Protein AF-A0A968BZQ4-F1 (afdb_monomer_lite)

Sequence (78 aa):
SDLPFVLMSDNVDAFQAALEKEGGHQPVLNAATIDNWEAMAAVAKKGKASLVVRSSDGLEELADLTNKLSDAGVADLV

Radius of gyration: 11.95 Å; chains: 1; bounding box: 26×20×35 Å

Foldseek 3Di:
DLDAEEDEDPDLVVLQVCLVVVPLSQHEYPADEPVCLLSVLVSCVVSVHAHEQDYPPPDVRSVVSVVVSVVSPNPHYD

pLDDT: mean 95.06, std 3.23, range [81.06, 98.19]

Structure (mmCIF, N/CA/C/O backbone):
data_AF-A0A968BZQ4-F1
#
_entry.id   AF-A0A968BZQ4-F1
#
loop_
_atom_site.group_PDB
_atom_site.id
_atom_site.type_symbol
_atom_site.label_atom_id
_atom_site.label_alt_id
_atom_site.label_comp_id
_atom_site.label_asym_id
_atom_site.label_entity_id
_atom_site.label_seq_id
_atom_site.pdbx_PDB_ins_code
_atom_site.Cartn_x
_atom_site.Cartn_y
_atom_site.Cartn_z
_atom_site.occupancy
_atom_site.B_iso_or_equiv
_atom_site.auth_seq_id
_atom_site.auth_comp_id
_atom_site.auth_asym_id
_atom_site.auth_atom_id
_atom_site.pdbx_PDB_model_num
ATOM 1 N N . SER A 1 1 ? -2.726 -0.263 23.341 1.00 81.06 1 SER A N 1
ATOM 2 C CA . SER A 1 1 ? -1.847 0.917 23.240 1.00 81.06 1 SER A CA 1
ATOM 3 C C . SER A 1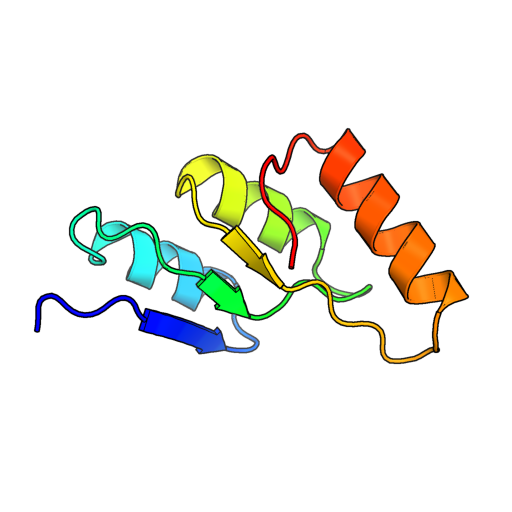 1 ? -2.503 1.830 22.239 1.00 81.06 1 SER A C 1
ATOM 5 O O . SER A 1 1 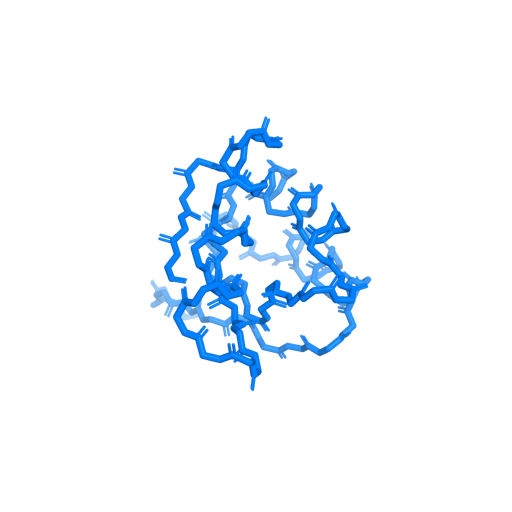? -2.974 1.298 21.245 1.00 81.06 1 SER A O 1
ATOM 7 N N . ASP A 1 2 ? -2.529 3.136 22.481 1.00 87.19 2 ASP A N 1
ATOM 8 C CA . ASP A 1 2 ? -3.202 4.097 21.591 1.00 87.19 2 ASP A CA 1
ATOM 9 C C . ASP A 1 2 ? -2.227 4.761 20.603 1.00 87.19 2 ASP A C 1
ATOM 11 O O . ASP A 1 2 ? -2.558 5.739 19.937 1.00 87.19 2 ASP A O 1
ATOM 15 N N . LEU A 1 3 ? -0.992 4.258 20.538 1.00 93.00 3 LEU A N 1
ATOM 16 C CA . LEU A 1 3 ? 0.029 4.754 19.622 1.00 93.00 3 LEU A CA 1
ATOM 17 C C . LEU A 1 3 ? -0.222 4.240 18.195 1.00 93.00 3 LEU A C 1
ATOM 19 O O . LEU A 1 3 ? -0.579 3.069 18.045 1.00 93.00 3 LEU A O 1
ATOM 23 N N . PRO A 1 4 ? 0.047 5.056 17.157 1.00 92.50 4 PRO A N 1
ATOM 24 C CA . PRO A 1 4 ? 0.096 4.582 15.777 1.00 92.50 4 PRO A CA 1
ATOM 25 C C . PRO A 1 4 ? 1.099 3.435 15.612 1.00 92.50 4 PRO A C 1
ATOM 27 O O . PRO A 1 4 ? 2.130 3.395 16.290 1.00 92.50 4 PRO A O 1
ATOM 30 N N . PHE A 1 5 ? 0.817 2.514 14.692 1.00 94.56 5 PHE A N 1
ATOM 31 C CA . PHE A 1 5 ? 1.666 1.352 14.439 1.00 94.56 5 PHE A CA 1
ATOM 32 C C . PHE A 1 5 ? 1.773 1.018 12.950 1.00 94.56 5 PHE A C 1
ATOM 34 O O . PHE A 1 5 ? 0.947 1.415 12.128 1.00 94.56 5 PHE A O 1
ATOM 41 N N . VAL A 1 6 ? 2.823 0.265 12.625 1.00 96.56 6 VAL A N 1
ATOM 42 C CA . VAL A 1 6 ? 3.108 -0.238 11.280 1.00 96.56 6 VAL A CA 1
ATOM 43 C C . VAL A 1 6 ? 2.969 -1.753 11.298 1.00 96.56 6 VAL A C 1
ATOM 45 O O . VAL A 1 6 ? 3.546 -2.426 12.154 1.00 96.56 6 VAL A O 1
ATOM 48 N N . LEU A 1 7 ? 2.213 -2.295 10.349 1.00 96.06 7 LEU A N 1
ATOM 49 C CA . LEU A 1 7 ? 2.135 -3.727 10.101 1.00 96.06 7 LEU A CA 1
ATOM 50 C C . LEU A 1 7 ? 3.171 -4.099 9.040 1.00 96.06 7 LEU A C 1
ATOM 52 O O . LEU A 1 7 ? 3.214 -3.498 7.968 1.00 96.06 7 LEU A O 1
ATOM 56 N N . MET A 1 8 ? 3.989 -5.111 9.323 1.00 96.19 8 MET A N 1
ATOM 57 C CA . MET A 1 8 ? 5.031 -5.592 8.414 1.00 96.19 8 MET A CA 1
ATOM 58 C C . MET A 1 8 ? 4.851 -7.090 8.174 1.00 96.19 8 MET A C 1
ATOM 60 O O . MET A 1 8 ? 4.864 -7.881 9.117 1.00 96.19 8 MET A O 1
ATOM 64 N N . SER A 1 9 ? 4.671 -7.477 6.916 1.00 94.44 9 SER A N 1
ATOM 65 C CA . SER A 1 9 ? 4.540 -8.868 6.484 1.00 94.44 9 SER A CA 1
ATOM 66 C C . SER A 1 9 ? 4.767 -8.960 4.979 1.00 94.44 9 SER A C 1
ATOM 68 O O . SER A 1 9 ? 4.477 -8.011 4.257 1.00 94.44 9 SER A O 1
ATOM 70 N N . ASP A 1 10 ? 5.213 -10.117 4.502 1.00 88.88 10 ASP A N 1
ATOM 71 C CA . ASP A 1 10 ? 5.209 -10.437 3.070 1.00 88.88 10 ASP A CA 1
ATOM 72 C C . ASP A 1 10 ? 3.929 -11.196 2.656 1.00 88.88 10 ASP A C 1
ATOM 74 O O . ASP A 1 10 ? 3.742 -11.521 1.486 1.00 88.88 10 ASP A O 1
ATOM 78 N N . ASN A 1 11 ? 3.022 -11.477 3.604 1.00 94.25 11 ASN A N 1
ATOM 79 C CA . ASN A 1 11 ? 1.755 -12.158 3.346 1.00 94.25 11 ASN A CA 1
ATOM 80 C C . ASN A 1 11 ? 0.582 -11.164 3.292 1.00 94.25 11 ASN A C 1
ATOM 82 O O . ASN A 1 11 ? 0.193 -10.583 4.308 1.00 94.25 11 ASN A O 1
ATOM 86 N N . VAL A 1 12 ? -0.038 -11.038 2.117 1.00 94.69 12 VAL A N 1
ATOM 87 C CA . VAL A 1 12 ? -1.194 -10.158 1.884 1.00 94.69 12 VAL A CA 1
ATOM 88 C C . VAL A 1 12 ? -2.408 -10.543 2.739 1.00 94.69 12 VAL A C 1
ATOM 90 O O . VAL A 1 12 ? -3.092 -9.667 3.274 1.00 94.69 12 VAL A O 1
ATOM 93 N N . ASP A 1 13 ? -2.653 -11.836 2.940 1.00 95.12 13 ASP A N 1
ATOM 94 C CA . ASP A 1 13 ? -3.792 -12.317 3.730 1.00 95.12 13 ASP A CA 1
ATOM 95 C C . ASP A 1 13 ? -3.636 -11.959 5.213 1.00 95.12 13 ASP A C 1
ATOM 97 O O . ASP A 1 13 ? -4.616 -11.672 5.907 1.00 95.12 13 ASP A O 1
ATOM 101 N N . ALA A 1 14 ? -2.392 -11.906 5.702 1.00 96.31 14 ALA A N 1
ATOM 102 C CA . ALA A 1 14 ? -2.109 -11.468 7.063 1.00 96.31 14 ALA A CA 1
ATOM 103 C C . ALA A 1 14 ? -2.487 -9.993 7.267 1.00 96.31 14 ALA A C 1
ATOM 105 O O . ALA A 1 14 ? -3.026 -9.652 8.320 1.00 96.31 14 ALA A O 1
ATOM 106 N N . PHE A 1 15 ? -2.285 -9.131 6.262 1.00 96.19 15 PHE A N 1
ATOM 107 C CA . PHE A 1 15 ? -2.743 -7.742 6.333 1.00 96.19 15 PHE A CA 1
ATOM 108 C C . PHE A 1 15 ? -4.260 -7.635 6.373 1.00 96.19 15 PHE A C 1
ATOM 110 O O . PHE A 1 15 ? -4.785 -6.878 7.185 1.00 96.19 15 PHE A O 1
ATOM 117 N N . GLN A 1 16 ? -4.973 -8.410 5.553 1.00 94.00 16 GLN A N 1
ATOM 118 C CA . GLN A 1 16 ? -6.438 -8.413 5.583 1.00 94.00 16 GLN A CA 1
ATOM 119 C C . GLN A 1 16 ? -6.963 -8.818 6.962 1.00 94.00 16 GLN A C 1
ATOM 121 O O . GLN A 1 16 ? -7.762 -8.094 7.555 1.00 94.00 16 GLN A O 1
ATOM 126 N N . ALA A 1 17 ? -6.456 -9.926 7.506 1.00 95.62 17 ALA A N 1
ATOM 127 C CA . ALA A 1 17 ? -6.860 -10.415 8.819 1.00 95.62 17 ALA A CA 1
ATOM 128 C C . ALA A 1 17 ? -6.482 -9.450 9.956 1.00 95.62 17 ALA A C 1
ATOM 130 O O . ALA A 1 17 ? -7.209 -9.343 10.946 1.00 95.62 17 ALA A O 1
ATOM 131 N N . ALA A 1 18 ? -5.345 -8.759 9.837 1.00 94.44 18 ALA A N 1
ATOM 132 C CA . ALA A 1 18 ? -4.927 -7.753 10.803 1.00 94.44 18 ALA A CA 1
ATOM 133 C C . ALA A 1 18 ? -5.839 -6.523 10.753 1.00 94.44 18 ALA A C 1
ATOM 135 O O . ALA A 1 18 ? -6.289 -6.081 11.804 1.00 94.44 18 ALA A O 1
ATOM 136 N N . LEU A 1 19 ? -6.177 -6.024 9.559 1.00 93.50 19 LEU A N 1
ATOM 137 C CA . LEU A 1 19 ? -7.053 -4.862 9.382 1.00 93.50 19 LEU A CA 1
ATOM 138 C C . LEU A 1 19 ? -8.472 -5.092 9.914 1.00 93.50 19 LEU A C 1
ATOM 140 O O . LEU A 1 19 ? -9.088 -4.179 10.451 1.00 93.50 19 LEU A O 1
ATOM 144 N N . GLU A 1 20 ? -8.979 -6.321 9.846 1.00 93.25 20 GLU A N 1
ATOM 145 C CA . GLU A 1 20 ? -10.265 -6.679 10.462 1.00 93.25 20 GLU A CA 1
ATOM 146 C C . GLU A 1 20 ? -10.246 -6.593 11.997 1.00 93.25 20 GLU A C 1
ATOM 148 O O . GLU A 1 20 ? -11.297 -6.485 12.629 1.00 93.25 20 GLU A O 1
ATOM 153 N N . LYS A 1 21 ? -9.056 -6.628 12.606 1.00 93.06 21 LYS A N 1
ATOM 154 C CA . LYS A 1 21 ? -8.844 -6.610 14.062 1.00 93.06 21 LYS A CA 1
ATOM 155 C C . LYS A 1 21 ? -8.158 -5.341 14.557 1.00 93.06 21 LYS A C 1
ATOM 157 O O . LYS A 1 21 ? -7.954 -5.203 15.759 1.00 93.06 21 LYS A O 1
ATOM 162 N N . GLU A 1 22 ? -7.791 -4.441 13.650 1.00 89.88 22 GLU A N 1
ATOM 163 C CA . GLU A 1 22 ? -6.922 -3.305 13.949 1.00 89.88 22 GLU A CA 1
ATOM 164 C C . GLU A 1 22 ? -7.618 -2.251 14.815 1.00 89.88 22 GLU A C 1
ATOM 166 O O . GLU A 1 22 ? -6.950 -1.511 15.513 1.00 89.88 22 GLU A O 1
ATOM 171 N N . GLY A 1 23 ? -8.955 -2.239 14.865 1.00 88.81 23 GLY A N 1
ATOM 172 C CA . GLY A 1 23 ? -9.707 -1.386 15.792 1.00 88.81 23 GLY A CA 1
ATOM 173 C C . GLY A 1 23 ? -9.906 0.055 15.315 1.00 88.81 23 GLY A C 1
ATOM 174 O O . GLY A 1 23 ? -10.347 0.890 16.100 1.00 88.81 23 GLY A O 1
ATOM 175 N N . GLY A 1 24 ? -9.637 0.340 14.036 1.00 89.12 24 GLY A N 1
ATOM 176 C CA . GLY A 1 24 ? -9.823 1.659 13.423 1.00 89.12 24 GLY A CA 1
ATOM 177 C C . GLY A 1 24 ? -8.665 2.633 13.652 1.00 89.12 24 GLY A C 1
ATOM 178 O O . GLY A 1 24 ? -8.860 3.837 13.504 1.00 89.12 24 GLY A O 1
ATOM 179 N N . HIS A 1 25 ? -7.483 2.134 14.019 1.00 91.44 25 HIS A N 1
ATOM 180 C CA . HIS A 1 25 ? -6.261 2.922 14.155 1.00 91.44 25 HIS A CA 1
ATOM 181 C C . HIS A 1 25 ? -5.638 3.318 12.808 1.00 91.44 25 HIS A C 1
ATOM 183 O O . HIS A 1 25 ? -4.773 4.190 12.808 1.00 91.44 25 HIS A O 1
ATOM 189 N N . GLN A 1 26 ? -6.078 2.731 11.688 1.00 91.50 26 GLN A N 1
ATOM 190 C CA . GLN A 1 26 ? -5.604 3.027 10.331 1.00 91.50 26 GLN A CA 1
ATOM 191 C C . GLN A 1 26 ? -4.073 2.902 10.213 1.00 91.50 26 GLN A C 1
ATOM 193 O O . GLN A 1 26 ? -3.379 3.900 10.015 1.00 91.50 26 GLN A O 1
ATOM 198 N N . PRO A 1 27 ? -3.508 1.692 10.374 1.00 94.31 27 PRO A N 1
ATOM 199 C CA . PRO A 1 27 ? -2.071 1.494 10.413 1.00 94.31 27 PRO A CA 1
ATOM 200 C C . PRO A 1 27 ? -1.434 1.750 9.056 1.00 94.31 27 PRO A C 1
ATOM 202 O O . PRO A 1 27 ? -2.087 1.726 8.015 1.00 94.31 27 PRO A O 1
ATOM 205 N N . VAL A 1 28 ? -0.112 1.867 9.072 1.00 97.12 28 VAL A N 1
ATOM 206 C CA . VAL A 1 28 ? 0.686 1.794 7.849 1.00 97.12 28 VAL A CA 1
ATOM 207 C C . VAL A 1 28 ? 0.941 0.323 7.503 1.00 97.12 28 VAL A C 1
ATOM 209 O O . VAL A 1 28 ? 1.357 -0.455 8.365 1.00 97.12 28 VAL A O 1
ATOM 212 N N . LEU A 1 29 ? 0.719 -0.069 6.248 1.00 97.38 29 LEU A N 1
ATOM 213 C CA . LEU A 1 29 ? 1.022 -1.404 5.725 1.00 97.38 29 LEU A CA 1
ATOM 214 C C . LEU A 1 29 ? 2.363 -1.390 4.992 1.00 97.38 29 LEU A C 1
ATOM 216 O O . LEU A 1 29 ? 2.556 -0.610 4.063 1.00 97.38 29 LEU A O 1
ATOM 220 N N . ASN A 1 30 ? 3.275 -2.285 5.360 1.00 96.94 30 ASN A N 1
ATOM 221 C CA . ASN A 1 30 ? 4.588 -2.397 4.733 1.00 96.94 30 ASN A CA 1
ATOM 222 C C . ASN A 1 30 ? 4.825 -3.810 4.168 1.00 96.94 30 ASN A C 1
ATOM 224 O O . ASN A 1 30 ? 5.004 -4.743 4.953 1.00 96.94 30 ASN A O 1
ATOM 228 N N . ALA A 1 31 ? 4.927 -4.007 2.850 1.00 96.44 31 ALA A N 1
ATOM 229 C CA . ALA A 1 31 ? 4.920 -3.005 1.770 1.00 96.44 31 ALA A CA 1
ATOM 230 C C . ALA A 1 31 ? 4.362 -3.572 0.457 1.00 96.44 31 ALA A C 1
ATOM 232 O O . ALA A 1 31 ? 4.320 -4.789 0.266 1.00 96.44 31 ALA A O 1
ATOM 233 N N . ALA A 1 32 ? 3.996 -2.672 -0.458 1.00 97.50 32 ALA A N 1
ATOM 234 C CA . ALA A 1 32 ? 3.765 -2.990 -1.860 1.00 97.50 32 ALA A CA 1
ATOM 235 C C . ALA A 1 32 ? 5.087 -3.010 -2.641 1.00 97.50 32 ALA A C 1
ATOM 237 O O . ALA A 1 32 ? 5.857 -2.052 -2.594 1.00 97.50 32 ALA A O 1
ATOM 238 N N . THR A 1 33 ? 5.326 -4.092 -3.373 1.00 97.12 33 THR A N 1
ATOM 239 C CA . THR A 1 33 ? 6.447 -4.302 -4.298 1.00 97.12 33 THR A CA 1
ATOM 240 C C . THR A 1 33 ? 5.914 -4.639 -5.690 1.00 97.12 33 THR A C 1
ATOM 242 O O . THR A 1 33 ? 4.711 -4.848 -5.872 1.00 97.12 33 THR A O 1
ATOM 245 N N . ILE A 1 34 ? 6.799 -4.754 -6.684 1.00 96.62 34 ILE A N 1
ATOM 246 C CA . ILE A 1 34 ? 6.424 -5.143 -8.052 1.00 96.62 34 ILE A CA 1
ATOM 247 C C . ILE A 1 34 ? 5.663 -6.472 -8.135 1.00 96.62 34 ILE A C 1
ATOM 249 O O . ILE A 1 34 ? 4.788 -6.617 -8.987 1.00 96.62 34 ILE A O 1
ATOM 253 N N . ASP A 1 35 ? 5.909 -7.386 -7.197 1.00 96.25 35 ASP A N 1
ATOM 254 C CA . ASP A 1 35 ? 5.295 -8.715 -7.174 1.00 96.25 35 ASP A CA 1
ATOM 255 C C . ASP A 1 35 ? 3.883 -8.738 -6.569 1.00 96.25 35 ASP A C 1
ATOM 257 O O . ASP A 1 35 ? 3.132 -9.684 -6.802 1.00 96.25 35 ASP A O 1
ATOM 261 N N . ASN A 1 36 ? 3.513 -7.741 -5.753 1.00 96.88 36 ASN A N 1
ATOM 262 C CA . ASN A 1 36 ? 2.285 -7.801 -4.948 1.00 96.88 36 ASN A CA 1
ATOM 263 C C . ASN A 1 36 ? 1.451 -6.505 -4.921 1.00 96.88 36 ASN A C 1
ATOM 265 O O . ASN A 1 36 ? 0.439 -6.455 -4.213 1.00 96.88 36 ASN A O 1
ATOM 269 N N . TRP A 1 37 ? 1.842 -5.467 -5.670 1.00 97.25 37 TRP A N 1
ATOM 270 C CA . TRP A 1 37 ? 1.241 -4.132 -5.569 1.00 97.25 37 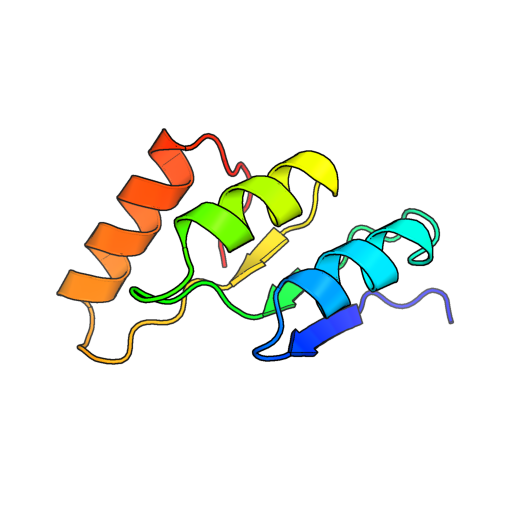TRP A CA 1
ATOM 271 C C . TRP A 1 37 ? -0.275 -4.118 -5.810 1.00 97.25 37 TRP A C 1
ATOM 273 O O . TRP A 1 37 ? -0.981 -3.406 -5.102 1.00 97.25 37 TRP A O 1
ATOM 283 N N . GLU A 1 38 ? -0.803 -4.923 -6.738 1.00 97.62 38 GLU A N 1
ATOM 284 C CA . GLU A 1 38 ? -2.248 -4.981 -7.025 1.00 97.62 38 GLU A CA 1
ATOM 285 C C . GLU A 1 38 ? -3.044 -5.480 -5.815 1.00 97.62 38 GLU A C 1
ATOM 287 O O . GLU A 1 38 ? -4.066 -4.906 -5.425 1.00 97.62 38 GLU A O 1
ATOM 292 N N . ALA A 1 39 ? -2.546 -6.545 -5.187 1.00 97.31 39 ALA A N 1
ATOM 293 C CA . ALA A 1 39 ? -3.173 -7.138 -4.020 1.00 97.31 39 ALA A CA 1
ATOM 294 C C . ALA A 1 39 ? -3.067 -6.189 -2.816 1.00 97.31 39 ALA A C 1
ATOM 296 O O . ALA A 1 39 ? -4.060 -5.945 -2.128 1.00 97.31 39 ALA A O 1
ATOM 297 N N . MET A 1 40 ? -1.900 -5.572 -2.612 1.00 97.50 40 MET A N 1
ATOM 298 C CA . MET A 1 40 ? -1.695 -4.574 -1.559 1.00 97.50 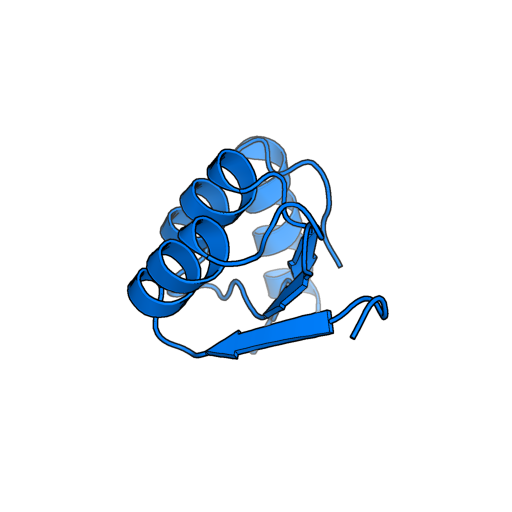40 MET A CA 1
ATOM 299 C C . MET A 1 40 ? -2.560 -3.324 -1.756 1.00 97.50 40 MET A C 1
ATOM 301 O O . MET A 1 40 ? -3.107 -2.815 -0.779 1.00 97.50 40 MET A O 1
ATOM 305 N N . ALA A 1 41 ? -2.773 -2.873 -2.996 1.00 97.06 41 ALA A N 1
ATOM 306 C CA . ALA A 1 41 ? -3.672 -1.763 -3.304 1.00 97.06 41 ALA A CA 1
ATOM 307 C C . ALA A 1 41 ? -5.111 -2.065 -2.872 1.00 97.06 41 ALA A C 1
ATOM 309 O O . ALA A 1 41 ? -5.768 -1.233 -2.241 1.00 97.06 41 ALA A O 1
ATOM 310 N N . ALA A 1 42 ? -5.605 -3.270 -3.171 1.00 96.56 42 ALA A N 1
ATOM 311 C CA . ALA A 1 42 ? -6.940 -3.694 -2.761 1.00 96.56 42 ALA A CA 1
ATOM 312 C C . ALA A 1 42 ? -7.083 -3.719 -1.229 1.00 96.56 42 ALA A C 1
ATOM 314 O O . ALA A 1 42 ? -8.086 -3.236 -0.692 1.00 96.56 42 ALA A O 1
ATOM 315 N N . VAL A 1 43 ? -6.069 -4.233 -0.526 1.00 95.38 43 VAL A N 1
ATOM 316 C CA . VAL A 1 43 ? -6.047 -4.288 0.942 1.00 95.38 43 VAL A CA 1
ATOM 317 C C . VAL A 1 43 ? -6.006 -2.890 1.558 1.00 95.38 43 VAL A C 1
ATOM 319 O O . VAL A 1 43 ? -6.852 -2.581 2.400 1.00 95.38 43 VAL A O 1
ATOM 322 N N . ALA A 1 44 ? -5.096 -2.026 1.105 1.00 95.00 44 ALA A N 1
ATOM 323 C CA . ALA A 1 44 ? -4.954 -0.659 1.605 1.00 95.00 44 ALA A CA 1
ATOM 324 C C . ALA A 1 44 ? -6.245 0.152 1.418 1.00 95.00 44 ALA A C 1
ATOM 326 O O . ALA A 1 44 ? -6.729 0.787 2.355 1.00 95.00 44 ALA A O 1
ATOM 327 N N . LYS A 1 45 ? -6.881 0.047 0.243 1.00 94.12 45 LYS A N 1
ATOM 328 C CA . LYS A 1 45 ? -8.161 0.715 -0.042 1.00 94.12 45 LYS A CA 1
ATOM 329 C C . LYS A 1 45 ? -9.292 0.225 0.853 1.00 94.12 45 LYS A C 1
ATOM 331 O O . LYS A 1 45 ? -10.049 1.040 1.377 1.00 94.12 45 LYS A O 1
ATOM 336 N N . LYS A 1 46 ? -9.420 -1.095 1.033 1.00 91.31 46 LYS A N 1
ATOM 337 C CA . LYS A 1 46 ? -10.454 -1.683 1.900 1.00 91.31 46 LYS A CA 1
ATOM 338 C C . LYS A 1 46 ? -10.255 -1.258 3.358 1.00 91.31 46 LYS A C 1
ATOM 340 O O . LYS A 1 46 ? -11.233 -0.953 4.034 1.00 91.31 46 LYS A O 1
ATOM 345 N N . GLY A 1 47 ? -9.003 -1.221 3.815 1.00 90.25 47 GLY A N 1
ATOM 346 C CA . GLY A 1 47 ? -8.628 -0.844 5.178 1.00 90.25 47 GLY A CA 1
ATOM 347 C C . GLY A 1 47 ? -8.559 0.658 5.447 1.00 90.25 47 GLY A C 1
ATOM 348 O O . GLY A 1 47 ? -8.453 1.038 6.606 1.00 90.25 47 GLY A O 1
ATOM 349 N N . LYS A 1 48 ? -8.613 1.510 4.411 1.00 90.62 48 LYS A N 1
ATOM 350 C CA . LYS A 1 48 ? -8.277 2.946 4.507 1.00 90.62 48 LYS A CA 1
ATOM 351 C C . LYS A 1 48 ? -6.925 3.168 5.204 1.00 90.62 48 LYS A C 1
ATOM 353 O O . LYS A 1 48 ? -6.794 4.061 6.035 1.00 90.62 48 LYS A O 1
ATOM 358 N N . ALA A 1 49 ? -5.968 2.303 4.889 1.00 93.62 49 ALA A N 1
ATOM 359 C CA . ALA A 1 49 ? -4.650 2.255 5.500 1.00 93.62 49 ALA A CA 1
ATOM 360 C C . ALA A 1 49 ? -3.614 2.909 4.577 1.00 93.62 49 ALA A C 1
ATOM 362 O O . ALA A 1 49 ? -3.715 2.774 3.354 1.00 93.62 49 ALA A O 1
ATOM 363 N N . SER A 1 50 ? -2.614 3.573 5.156 1.00 96.62 50 SER A N 1
ATOM 364 C CA . SER A 1 50 ? -1.454 4.072 4.411 1.00 96.62 50 SER A CA 1
ATOM 365 C C . SER A 1 50 ?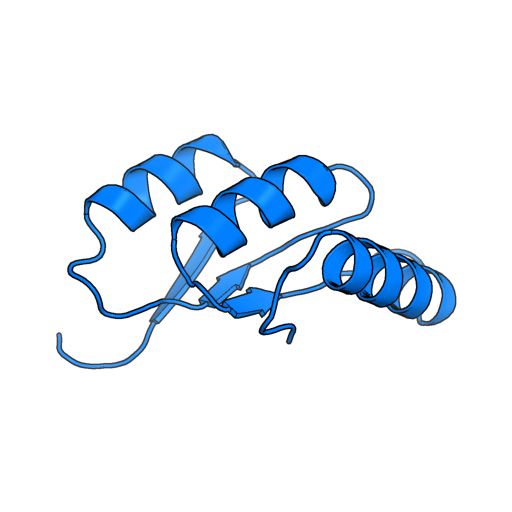 -0.609 2.897 3.920 1.00 96.62 50 SER A C 1
ATOM 367 O O . SER A 1 50 ? -0.495 1.879 4.610 1.00 96.62 50 SER A O 1
ATOM 369 N N . LEU A 1 51 ? 0.008 3.019 2.748 1.00 98.12 51 LEU A N 1
ATOM 370 C CA . LEU A 1 51 ? 0.755 1.924 2.130 1.00 98.12 51 LEU A CA 1
ATOM 371 C C . LEU A 1 51 ? 2.184 2.345 1.796 1.00 98.12 51 LEU A C 1
ATOM 373 O O . LEU A 1 51 ? 2.392 3.288 1.040 1.00 98.12 51 LEU A O 1
ATOM 377 N N . VAL A 1 52 ? 3.161 1.600 2.316 1.00 98.19 52 VAL A N 1
ATOM 378 C CA . VAL A 1 52 ? 4.566 1.777 1.936 1.00 98.19 52 VAL A CA 1
ATOM 379 C C . VAL A 1 52 ? 4.798 1.219 0.539 1.00 98.19 52 VAL A C 1
ATOM 381 O O . VAL A 1 52 ? 4.432 0.069 0.264 1.00 98.19 52 VAL A O 1
ATOM 384 N N . VAL A 1 53 ? 5.465 1.996 -0.311 1.00 97.94 53 VAL A N 1
ATOM 385 C CA . VAL A 1 53 ? 5.935 1.557 -1.628 1.00 97.94 53 VAL A CA 1
ATOM 386 C C . VAL A 1 53 ? 7.409 1.185 -1.534 1.00 97.94 53 VAL A C 1
ATOM 388 O O . VAL A 1 53 ? 8.256 1.990 -1.155 1.00 97.94 53 VAL A O 1
ATOM 391 N N . ARG A 1 54 ? 7.741 -0.061 -1.876 1.00 97.56 54 ARG A N 1
ATOM 392 C CA . ARG A 1 54 ? 9.103 -0.585 -1.777 1.00 97.56 54 ARG A CA 1
ATOM 393 C C . ARG A 1 54 ? 9.584 -1.070 -3.135 1.00 97.56 54 ARG A C 1
ATOM 395 O O . ARG A 1 54 ? 9.114 -2.084 -3.644 1.00 97.56 54 ARG A O 1
ATOM 402 N N . SER A 1 55 ? 10.572 -0.358 -3.658 1.00 97.44 55 SER A N 1
ATOM 403 C CA . SER A 1 55 ? 11.354 -0.765 -4.821 1.00 97.44 55 SER A CA 1
ATOM 404 C C . SER A 1 55 ? 12.578 -1.576 -4.390 1.00 97.44 55 SER A C 1
ATOM 406 O O . SER A 1 55 ? 13.204 -1.290 -3.364 1.00 97.44 55 SER A O 1
ATOM 408 N N . SER A 1 56 ? 12.909 -2.583 -5.188 1.00 94.88 56 SER A N 1
ATOM 409 C CA . SER A 1 56 ? 14.185 -3.298 -5.154 1.00 94.88 56 SER A CA 1
ATOM 410 C C . SER A 1 56 ? 15.134 -2.856 -6.270 1.00 94.88 56 SER A C 1
ATOM 412 O O . SER A 1 56 ? 16.334 -3.107 -6.164 1.00 94.88 56 SER A O 1
ATOM 414 N N . ASP A 1 57 ? 14.617 -2.162 -7.288 1.00 95.88 57 ASP A N 1
ATOM 415 C CA . ASP A 1 57 ? 15.346 -1.746 -8.490 1.00 95.88 57 ASP A CA 1
ATOM 416 C C . ASP A 1 57 ? 15.377 -0.213 -8.661 1.00 95.88 57 ASP A C 1
ATOM 418 O O . ASP A 1 57 ? 15.104 0.365 -9.712 1.00 95.88 57 ASP A O 1
ATOM 422 N N . GLY A 1 58 ? 15.697 0.492 -7.573 1.00 96.75 58 GLY A N 1
ATOM 423 C CA . GLY A 1 58 ? 15.975 1.928 -7.605 1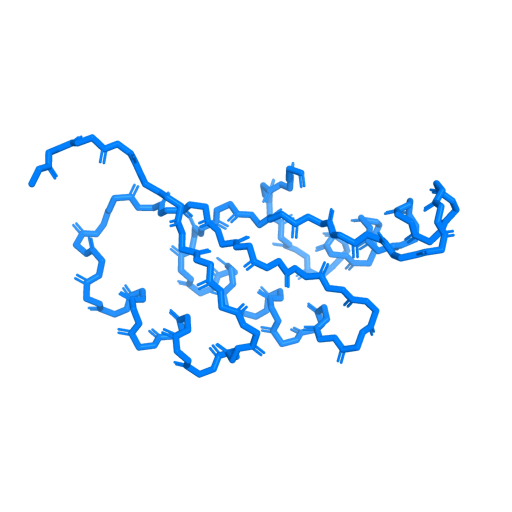.00 96.75 58 GLY A CA 1
ATOM 424 C C . GLY A 1 58 ? 14.754 2.836 -7.809 1.00 96.75 58 GLY A C 1
ATOM 425 O O . GLY A 1 58 ? 13.608 2.479 -7.533 1.00 96.75 58 GLY A O 1
ATOM 426 N N . LEU A 1 59 ? 15.022 4.080 -8.216 1.00 97.88 59 LEU A N 1
ATOM 427 C CA . LEU A 1 59 ? 14.024 5.157 -8.223 1.00 97.88 59 LEU A CA 1
ATOM 428 C C . LEU A 1 59 ? 13.021 5.066 -9.380 1.00 97.88 59 LEU A C 1
ATOM 430 O O . LEU A 1 59 ? 11.901 5.545 -9.227 1.00 97.88 59 LEU A O 1
ATOM 434 N N . GLU A 1 60 ? 13.400 4.464 -10.509 1.00 97.75 60 GLU A N 1
ATOM 435 C CA . GLU A 1 60 ? 12.500 4.293 -11.657 1.00 97.75 60 GLU A CA 1
ATOM 436 C C . GLU A 1 60 ? 11.375 3.305 -11.321 1.00 97.75 60 GLU A C 1
ATOM 438 O O . GLU A 1 60 ? 10.203 3.664 -11.420 1.00 97.75 60 GLU A O 1
ATOM 443 N N . GLU A 1 61 ? 11.711 2.121 -10.791 1.00 97.69 61 GLU A N 1
ATOM 444 C CA . GLU A 1 61 ? 10.708 1.160 -10.307 1.00 97.69 61 GLU A CA 1
ATOM 445 C C . GLU A 1 61 ? 9.832 1.770 -9.201 1.00 97.69 61 GLU A C 1
ATOM 447 O O . GLU A 1 61 ? 8.615 1.579 -9.190 1.00 97.69 61 GLU A O 1
ATOM 452 N N . LEU A 1 62 ? 10.426 2.549 -8.289 1.00 98.12 62 LEU A N 1
ATOM 453 C CA . LEU A 1 62 ? 9.672 3.217 -7.226 1.00 98.12 62 LEU A CA 1
ATOM 454 C C . LEU A 1 62 ? 8.626 4.188 -7.793 1.00 98.12 62 LEU A C 1
ATOM 456 O O . LEU A 1 62 ? 7.478 4.190 -7.341 1.00 98.12 62 LEU A O 1
ATOM 460 N N . ALA A 1 63 ? 9.012 5.006 -8.775 1.00 97.88 63 ALA A N 1
ATOM 461 C CA . ALA A 1 63 ? 8.115 5.952 -9.429 1.00 97.88 63 ALA A CA 1
ATOM 462 C C . ALA A 1 63 ? 6.978 5.226 -10.164 1.00 97.88 63 ALA A C 1
ATOM 464 O O . ALA A 1 63 ? 5.809 5.584 -10.002 1.00 97.88 63 ALA A O 1
ATOM 465 N N . ASP A 1 64 ? 7.303 4.162 -10.899 1.00 97.88 64 ASP A N 1
ATOM 466 C CA . ASP A 1 64 ? 6.321 3.345 -11.610 1.00 97.88 64 ASP A CA 1
ATOM 467 C C . ASP A 1 64 ? 5.316 2.684 -10.660 1.00 97.88 64 ASP A C 1
ATOM 469 O O . ASP A 1 64 ? 4.109 2.716 -10.914 1.00 97.88 64 ASP A O 1
ATOM 473 N N . LEU A 1 65 ? 5.781 2.111 -9.546 1.00 98.19 65 LEU A N 1
ATOM 474 C CA . LEU A 1 65 ? 4.908 1.515 -8.531 1.00 98.19 65 LEU A CA 1
ATOM 475 C C . LEU A 1 65 ? 4.000 2.556 -7.879 1.00 98.19 65 LEU A C 1
ATOM 477 O O . LEU A 1 65 ? 2.804 2.314 -7.715 1.00 98.19 65 LEU A O 1
ATOM 481 N N . THR A 1 66 ? 4.548 3.723 -7.550 1.00 97.81 66 THR A N 1
ATOM 482 C CA . THR A 1 66 ? 3.796 4.826 -6.937 1.00 97.81 66 THR A CA 1
ATOM 483 C C . THR A 1 66 ? 2.671 5.304 -7.856 1.00 97.81 66 THR A C 1
ATOM 485 O O . THR A 1 66 ? 1.534 5.470 -7.408 1.00 97.81 66 THR A O 1
ATOM 488 N N . ASN A 1 67 ? 2.955 5.454 -9.154 1.00 97.94 67 ASN A N 1
ATOM 489 C CA . ASN A 1 67 ? 1.954 5.819 -10.156 1.00 97.94 67 ASN A CA 1
ATOM 490 C C . ASN A 1 67 ? 0.866 4.744 -10.279 1.00 97.94 67 ASN A C 1
ATOM 492 O O . ASN A 1 67 ? -0.315 5.057 -10.161 1.00 97.94 67 ASN A O 1
ATOM 496 N N . LYS A 1 68 ? 1.247 3.465 -10.408 1.00 98.00 68 LYS A N 1
ATOM 497 C CA . LYS A 1 68 ? 0.296 2.340 -10.484 1.00 98.00 68 LYS A CA 1
ATOM 498 C C . LYS A 1 68 ? -0.636 2.271 -9.271 1.00 98.00 68 LYS A C 1
ATOM 500 O O . LYS A 1 68 ? -1.837 2.056 -9.423 1.00 98.00 68 LYS A O 1
ATOM 505 N N . LEU A 1 69 ? -0.098 2.461 -8.067 1.00 98.00 69 LEU A N 1
ATOM 506 C CA . LEU A 1 69 ? -0.873 2.455 -6.824 1.00 98.00 69 LEU A CA 1
ATOM 507 C C . LEU A 1 69 ? -1.820 3.659 -6.730 1.00 98.00 69 LEU A C 1
ATOM 509 O O . LEU A 1 69 ? -2.972 3.504 -6.314 1.00 98.00 69 LEU A O 1
ATOM 513 N N . SER A 1 70 ? -1.360 4.834 -7.163 1.00 96.31 70 SER A N 1
ATOM 514 C CA . SER A 1 70 ? -2.177 6.051 -7.225 1.00 96.31 70 SER A CA 1
ATOM 515 C C . SER A 1 70 ? -3.333 5.893 -8.217 1.00 96.31 70 SER A C 1
ATOM 517 O O . SER A 1 70 ? -4.484 6.152 -7.866 1.00 96.31 70 SER A O 1
ATOM 519 N N . ASP A 1 71 ? -3.058 5.371 -9.414 1.00 97.31 71 ASP A N 1
ATOM 520 C CA . ASP A 1 71 ? -4.061 5.087 -10.449 1.00 97.31 71 ASP A CA 1
ATOM 521 C C . ASP A 1 71 ? -5.054 4.002 -10.008 1.00 97.31 71 ASP A C 1
ATOM 523 O O . ASP A 1 71 ? -6.249 4.069 -10.306 1.00 97.31 71 ASP A O 1
ATOM 527 N N . ALA A 1 72 ? -4.592 3.025 -9.221 1.00 96.75 72 ALA A N 1
ATOM 528 C CA . ALA A 1 72 ? -5.457 2.045 -8.572 1.00 96.75 72 ALA A CA 1
ATOM 529 C C . ALA A 1 72 ? -6.336 2.658 -7.464 1.00 96.75 72 ALA A C 1
ATOM 531 O O . ALA A 1 72 ? -7.244 1.986 -6.960 1.00 96.75 72 ALA A O 1
ATOM 532 N N . GLY A 1 73 ? -6.121 3.922 -7.093 1.00 94.31 73 GLY A N 1
ATOM 533 C CA . GLY A 1 73 ? -6.914 4.675 -6.126 1.00 94.31 73 GLY A CA 1
ATOM 534 C C . GLY A 1 73 ? -6.482 4.483 -4.674 1.00 94.31 73 GLY A C 1
ATOM 535 O O . GLY A 1 73 ? -7.320 4.620 -3.779 1.00 94.31 73 GLY A O 1
ATOM 536 N N . VAL A 1 74 ? -5.221 4.117 -4.424 1.00 95.50 74 VAL A N 1
ATOM 537 C CA . VAL A 1 74 ? -4.637 4.185 -3.078 1.00 95.50 74 VAL A CA 1
ATOM 538 C C . VAL A 1 74 ? -4.347 5.651 -2.769 1.00 95.50 74 VAL A C 1
ATOM 540 O O . VAL A 1 74 ? -3.614 6.309 -3.497 1.00 95.50 74 VAL A O 1
ATOM 543 N N . ALA A 1 75 ? -4.972 6.176 -1.715 1.00 85.62 75 ALA A N 1
ATOM 544 C CA . ALA A 1 75 ? -4.952 7.610 -1.431 1.00 85.62 75 ALA A CA 1
ATOM 545 C C . ALA A 1 75 ? -3.704 8.077 -0.668 1.00 85.62 75 ALA A C 1
ATOM 547 O O . ALA A 1 75 ? -3.359 9.252 -0.753 1.00 85.62 75 ALA A O 1
ATOM 548 N N . ASP A 1 76 ? -3.069 7.182 0.092 1.00 95.06 76 ASP A N 1
ATOM 549 C CA . ASP A 1 76 ? -1.973 7.522 0.996 1.00 95.06 76 ASP A CA 1
ATOM 550 C C . ASP A 1 76 ? -0.806 6.546 0.809 1.00 95.06 76 ASP A C 1
ATOM 552 O O . ASP A 1 76 ? -0.921 5.350 1.103 1.00 95.06 76 ASP A O 1
ATOM 556 N N . LEU A 1 77 ? 0.286 7.069 0.252 1.00 97.06 77 LEU A N 1
ATOM 557 C CA . LEU A 1 77 ? 1.488 6.335 -0.124 1.00 97.06 77 LEU A CA 1
ATOM 558 C C . LEU A 1 77 ? 2.694 6.935 0.595 1.00 97.06 77 LEU A C 1
ATOM 560 O O . LEU A 1 77 ? 2.861 8.157 0.610 1.00 97.06 77 LEU A O 1
ATOM 564 N N . VAL A 1 78 ? 3.524 6.060 1.165 1.00 94.62 78 VAL A N 1
ATOM 565 C CA . VAL A 1 78 ? 4.748 6.407 1.907 1.00 94.62 78 VAL A CA 1
ATOM 566 C C . VAL A 1 78 ? 5.964 5.746 1.276 1.00 94.62 78 VAL A C 1
ATOM 568 O O . VAL A 1 78 ? 5.849 4.569 0.862 1.00 94.62 78 VAL A O 1
#

Secondary structure (DSSP, 8-state):
--S--EEE-S-HHHHHHHHTTS-S--PEEEEE-TTTHHHHHHHHHHHT-EEEE--SSHHHHHHHHHHHHHHTT---B-